Protein AF-A0A202DQM8-F1 (afdb_monomer_lite)

Sequence (165 aa):
MLREVIYIDPASGKEYTFLTNEMTLPPGLIAFIYKKRRDIEKVFDQFKNKLMERRAWAKSETGKCIQANFMALTHNLMLMVERKIEFEEGIVDEKIECKRNNRIAEDLKQIKEAGREENPLVTRAYKAVQRSLQFIRWLRDELMSKSSWRSAIEGLRPLMVGYLA

Structure (mmCIF, N/CA/C/O backbone):
data_AF-A0A202DQM8-F1
#
_entry.id   AF-A0A202DQM8-F1
#
loop_
_atom_site.group_PDB
_atom_site.id
_atom_site.type_symbol
_atom_site.label_atom_id
_atom_site.label_alt_id
_atom_site.label_comp_id
_atom_site.label_asym_id
_atom_site.label_entity_id
_atom_site.label_seq_id
_atom_site.pdbx_PDB_ins_code
_atom_site.Cartn_x
_atom_site.Cartn_y
_atom_site.Cartn_z
_atom_site.occupancy
_atom_site.B_is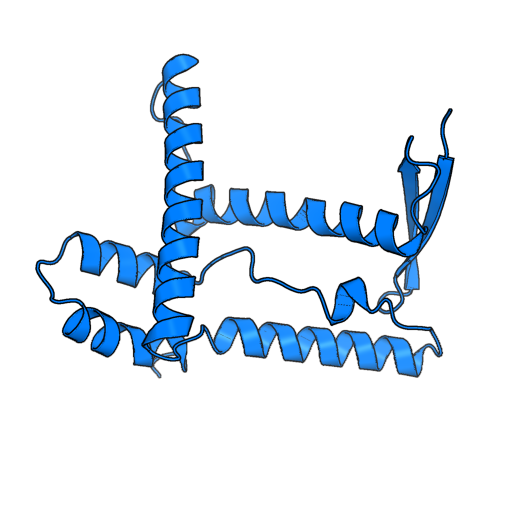o_or_equiv
_atom_site.auth_seq_id
_atom_site.auth_comp_id
_atom_site.auth_asym_id
_atom_site.auth_atom_id
_atom_site.pdbx_PDB_model_num
ATOM 1 N N . MET A 1 1 ? -6.698 31.027 10.834 1.00 78.12 1 MET A N 1
ATOM 2 C CA . MET A 1 1 ? -7.438 30.349 11.919 1.00 78.12 1 MET A CA 1
ATOM 3 C C . MET A 1 1 ? -6.834 28.967 12.104 1.00 78.12 1 MET A C 1
ATOM 5 O O . MET A 1 1 ? -6.440 28.377 11.105 1.00 78.12 1 MET A O 1
ATOM 9 N N . LEU A 1 2 ? -6.696 28.500 13.344 1.00 93.25 2 LEU A N 1
ATOM 10 C CA . LEU A 1 2 ? -6.122 27.196 13.680 1.00 93.25 2 LEU A CA 1
ATOM 11 C C . LEU A 1 2 ? -7.145 26.415 14.509 1.00 93.25 2 LEU A C 1
ATOM 13 O O . LEU A 1 2 ? -7.756 26.989 15.408 1.00 93.25 2 LEU A O 1
ATOM 17 N N . ARG A 1 3 ? -7.334 25.134 14.196 1.00 95.94 3 ARG A N 1
ATOM 18 C CA . ARG A 1 3 ? -8.226 24.213 14.899 1.00 95.94 3 ARG A CA 1
ATOM 19 C C . ARG A 1 3 ? -7.424 23.065 15.479 1.00 95.94 3 ARG A C 1
ATOM 21 O O . ARG A 1 3 ? -6.616 22.449 14.784 1.00 95.94 3 ARG A O 1
ATOM 28 N N . GLU A 1 4 ? -7.717 22.756 16.729 1.00 96.69 4 GLU A N 1
ATOM 29 C CA . GLU A 1 4 ? -7.227 21.565 17.402 1.00 96.69 4 GLU A CA 1
ATOM 30 C C . GLU A 1 4 ? -8.273 20.448 17.321 1.00 96.69 4 GLU A C 1
ATOM 32 O O . GLU A 1 4 ? -9.472 20.678 17.498 1.00 96.69 4 GLU A O 1
ATOM 37 N N . VAL A 1 5 ? -7.821 19.236 17.006 1.00 96.00 5 VAL A N 1
ATOM 38 C CA . VAL A 1 5 ? -8.637 18.025 16.946 1.00 96.00 5 VAL A CA 1
ATOM 39 C C . VAL A 1 5 ? -7.999 16.967 17.833 1.00 96.00 5 VAL A C 1
ATOM 41 O O . VAL A 1 5 ? -6.901 16.497 17.540 1.00 96.00 5 VAL A O 1
ATOM 44 N N . ILE A 1 6 ? -8.716 16.560 18.877 1.00 95.62 6 ILE A N 1
ATOM 45 C CA . ILE A 1 6 ? -8.331 15.449 19.748 1.00 95.62 6 ILE A CA 1
ATOM 46 C C . ILE A 1 6 ? -9.019 14.182 19.235 1.00 95.62 6 ILE A C 1
ATOM 48 O O . ILE A 1 6 ? -10.232 14.156 19.023 1.00 95.62 6 ILE A O 1
ATOM 52 N N . TYR A 1 7 ? -8.233 13.139 18.996 1.00 94.12 7 TYR A N 1
ATOM 53 C CA . TYR A 1 7 ? -8.687 11.845 18.503 1.00 94.12 7 TYR A CA 1
ATOM 54 C C . TYR A 1 7 ? -8.167 10.733 19.405 1.00 94.12 7 TYR A C 1
ATOM 56 O O . TYR A 1 7 ? -6.961 10.589 19.590 1.00 94.12 7 TYR A O 1
ATOM 64 N N . ILE A 1 8 ? -9.076 9.908 19.910 1.00 93.75 8 ILE A N 1
ATOM 65 C CA . ILE A 1 8 ? -8.740 8.695 20.651 1.00 93.75 8 ILE A CA 1
ATOM 66 C C . ILE A 1 8 ? -8.874 7.528 19.678 1.00 93.75 8 ILE A C 1
ATOM 68 O O . ILE A 1 8 ? -9.959 7.289 19.151 1.00 93.75 8 ILE A O 1
ATOM 72 N N . ASP A 1 9 ? -7.780 6.813 19.414 1.00 92.31 9 ASP A N 1
ATOM 73 C CA . ASP A 1 9 ? -7.828 5.635 18.552 1.00 92.31 9 ASP A CA 1
ATOM 74 C C . ASP A 1 9 ? -8.675 4.539 19.213 1.00 92.31 9 ASP A C 1
ATOM 76 O O . ASP A 1 9 ? -8.317 4.089 20.304 1.00 92.31 9 ASP A O 1
ATOM 80 N N . PRO A 1 10 ? -9.779 4.085 18.590 1.00 92.31 10 PRO A N 1
ATOM 81 C CA . PRO A 1 10 ? -10.696 3.158 19.242 1.00 92.31 10 PRO A CA 1
ATOM 82 C C . PRO A 1 10 ? -10.043 1.833 19.647 1.00 92.31 10 PRO A C 1
ATOM 84 O O . PRO A 1 10 ? -10.340 1.319 20.725 1.00 92.31 10 PRO A O 1
ATOM 87 N N . ALA A 1 11 ? -9.131 1.311 18.821 1.00 91.19 11 ALA A N 1
ATOM 88 C CA . ALA A 1 11 ? -8.441 0.051 19.083 1.00 91.19 11 ALA A CA 1
ATOM 89 C C . ALA A 1 11 ? -7.422 0.204 20.217 1.00 91.19 11 ALA A C 1
ATOM 91 O O . ALA A 1 11 ? -7.559 -0.419 21.267 1.00 91.19 11 ALA A O 1
ATOM 92 N N . SER A 1 12 ? -6.439 1.098 20.065 1.00 90.88 12 SER A N 1
ATOM 93 C CA . SER A 1 12 ? -5.357 1.194 21.051 1.00 90.88 12 SER A CA 1
ATOM 94 C C . SER A 1 12 ? -5.695 2.044 22.282 1.00 90.88 12 SER A C 1
ATOM 96 O O . SER A 1 12 ? -4.934 2.048 23.245 1.00 90.88 12 SER A O 1
ATOM 98 N N . GLY A 1 13 ? -6.767 2.840 22.242 1.00 92.56 13 GLY A N 1
ATOM 99 C CA . GLY A 1 13 ? -7.113 3.827 23.273 1.00 92.56 13 GLY A CA 1
ATOM 100 C C . GLY A 1 13 ? -6.146 5.003 23.372 1.00 92.56 13 GLY A C 1
ATOM 101 O O . GLY A 1 13 ? -6.193 5.752 24.343 1.00 92.56 13 GLY A O 1
ATOM 102 N N . LYS A 1 14 ? -5.241 5.154 22.401 1.00 94.00 14 LYS A N 1
ATOM 103 C CA . LYS A 1 14 ? -4.216 6.195 22.435 1.00 94.00 14 LYS A CA 1
ATOM 104 C C . LYS A 1 14 ? -4.801 7.509 21.943 1.00 94.00 14 LYS A C 1
ATOM 106 O O . LYS A 1 14 ? -5.430 7.551 20.888 1.00 94.00 14 LYS A O 1
ATOM 111 N N . GLU A 1 15 ? -4.532 8.568 22.687 1.00 95.31 15 GLU A N 1
ATOM 112 C CA . GLU A 1 15 ? -4.899 9.924 22.309 1.00 95.31 15 GLU A CA 1
ATOM 113 C C . GLU A 1 15 ? -3.873 10.533 21.344 1.00 95.31 15 GLU A C 1
ATOM 115 O O . GLU A 1 15 ? -2.658 10.336 21.469 1.00 95.31 15 GLU A O 1
ATOM 120 N N . TYR A 1 16 ? -4.384 11.266 20.363 1.00 94.62 16 TYR A N 1
ATOM 121 C CA . TYR A 1 16 ? -3.630 12.014 19.373 1.00 94.62 16 TYR A CA 1
ATOM 122 C C . TYR A 1 16 ? -4.230 13.409 19.226 1.00 94.62 16 TYR A C 1
ATOM 124 O O . TYR A 1 16 ? -5.441 13.550 19.059 1.00 94.62 16 TYR A O 1
ATOM 132 N N . THR A 1 17 ? -3.368 14.420 19.188 1.00 96.38 17 THR A N 1
ATOM 133 C CA . THR A 1 17 ? -3.758 15.810 18.934 1.00 96.38 17 THR A CA 1
ATOM 134 C C . THR A 1 17 ? -3.288 16.226 17.546 1.00 96.38 17 THR A C 1
ATOM 136 O O . THR A 1 17 ? -2.105 16.108 17.216 1.00 96.38 17 THR A O 1
ATOM 139 N N . PHE A 1 18 ? -4.211 16.716 16.721 1.00 95.19 18 PHE A N 1
ATOM 140 C CA . PHE A 1 18 ? -3.940 17.217 15.377 1.00 95.19 18 PHE A CA 1
ATOM 141 C C . PHE A 1 18 ? -4.246 18.710 15.294 1.00 95.19 18 PHE A C 1
ATOM 143 O O . PHE A 1 18 ? -5.307 19.160 15.721 1.00 95.19 18 PHE A O 1
ATOM 150 N N . LEU A 1 19 ? -3.334 19.467 14.689 1.00 95.88 19 LEU A N 1
ATOM 151 C CA . LEU A 1 19 ? -3.523 20.882 14.385 1.00 95.88 19 LEU A CA 1
ATOM 152 C C . LEU A 1 19 ? -3.818 21.036 12.896 1.00 95.88 19 LEU A C 1
ATOM 154 O O . LEU A 1 19 ? -3.047 20.562 12.063 1.00 95.88 19 LEU A O 1
ATOM 158 N N . THR A 1 20 ? -4.921 21.694 12.553 1.00 96.00 20 THR A N 1
ATOM 159 C CA . THR A 1 20 ? -5.347 21.873 11.161 1.00 96.00 20 THR A CA 1
ATOM 160 C C . THR A 1 20 ? -5.920 23.266 10.913 1.00 96.00 20 THR A C 1
ATOM 162 O O . THR A 1 20 ? -6.432 23.917 11.821 1.00 96.00 20 THR A O 1
ATOM 165 N N . ASN A 1 21 ? -5.826 23.738 9.672 1.00 95.88 21 ASN A N 1
ATOM 166 C CA . ASN A 1 21 ? -6.549 24.914 9.186 1.00 95.88 21 ASN A CA 1
ATOM 167 C C . ASN A 1 21 ? -7.925 24.549 8.595 1.00 95.88 21 ASN A C 1
ATOM 169 O O . ASN A 1 21 ? -8.663 25.443 8.189 1.00 95.88 21 ASN A O 1
ATOM 173 N N . GLU A 1 22 ? -8.267 23.258 8.545 1.00 95.62 22 GLU A N 1
ATOM 174 C CA . GLU A 1 22 ? -9.541 22.766 8.033 1.00 95.62 22 GLU A CA 1
ATOM 175 C C . GLU A 1 22 ? -10.631 22.817 9.114 1.00 95.62 22 GLU A C 1
ATOM 177 O O . GLU A 1 22 ? -10.626 22.069 10.101 1.00 95.62 22 GLU A O 1
ATOM 182 N N . MET A 1 23 ? -11.595 23.710 8.914 1.00 94.69 23 MET A N 1
ATOM 183 C CA . MET A 1 23 ? -12.612 24.041 9.913 1.00 94.69 23 MET A CA 1
ATOM 184 C C . MET A 1 23 ? -13.920 23.265 9.732 1.00 94.69 23 MET A C 1
ATOM 186 O O . MET A 1 23 ? -14.716 23.207 10.664 1.00 94.69 23 MET A O 1
ATOM 190 N N . THR A 1 24 ? -14.148 22.669 8.562 1.00 95.44 24 THR A N 1
ATOM 191 C CA . THR A 1 24 ? -15.450 22.107 8.176 1.00 95.44 24 THR A CA 1
ATOM 192 C C . THR A 1 24 ? -15.510 20.590 8.300 1.00 95.44 24 THR A C 1
ATOM 194 O O . THR A 1 24 ? -16.558 20.036 8.629 1.00 95.44 24 THR A O 1
ATOM 197 N N . LEU A 1 25 ? -14.387 19.897 8.085 1.00 95.25 25 LEU A N 1
ATOM 198 C CA . LEU A 1 25 ? -14.390 18.436 8.094 1.00 95.25 25 LEU A CA 1
ATOM 199 C C . LEU A 1 25 ? -14.617 17.858 9.505 1.00 95.25 25 LEU A C 1
ATOM 201 O O . LEU A 1 25 ? -14.110 18.401 10.499 1.00 95.25 25 LEU A O 1
ATOM 205 N N . PRO A 1 26 ? -15.316 16.713 9.618 1.00 93.50 26 PRO A N 1
ATOM 206 C CA . PRO A 1 26 ? -15.476 16.018 10.889 1.00 93.50 26 PRO A CA 1
ATOM 207 C C . PRO A 1 26 ? -14.128 15.593 11.505 1.00 93.50 26 PRO A C 1
ATOM 209 O O . PRO A 1 26 ? -13.239 15.145 10.773 1.00 93.50 26 PRO A O 1
ATOM 212 N N . PRO A 1 27 ? -13.977 15.638 12.844 1.00 91.75 27 PRO A N 1
ATOM 213 C CA . PRO A 1 27 ? -12.759 15.216 13.549 1.00 91.75 27 PRO A CA 1
ATOM 214 C C . PRO A 1 27 ? -12.235 13.830 13.144 1.00 91.75 27 PRO A C 1
ATOM 216 O O . PRO A 1 27 ? -11.043 13.658 12.893 1.00 91.75 27 PRO A O 1
ATOM 219 N N . GLY A 1 28 ? -13.132 12.845 13.010 1.00 91.12 28 GLY A N 1
ATOM 220 C CA . GLY A 1 28 ? -12.770 11.478 12.624 1.00 91.12 28 GLY A CA 1
ATOM 221 C C . GLY A 1 28 ? -12.200 11.368 11.205 1.00 91.12 28 GLY A C 1
ATOM 222 O O . GLY A 1 28 ? -11.332 10.529 10.956 1.00 91.12 28 GLY A O 1
ATOM 223 N N . LEU A 1 29 ? -12.632 12.245 10.291 1.00 93.69 29 LEU A N 1
ATOM 224 C CA . LEU A 1 29 ? -12.093 12.322 8.934 1.00 93.69 29 LEU A CA 1
ATOM 225 C C . LEU A 1 29 ? -10.713 12.988 8.924 1.00 93.69 29 LEU A C 1
ATOM 227 O O . LEU A 1 29 ? -9.816 12.496 8.243 1.00 93.69 29 LEU A O 1
ATOM 231 N N . ILE A 1 30 ? -10.508 14.041 9.723 1.00 94.50 30 ILE A N 1
ATOM 232 C CA . ILE A 1 30 ? -9.180 14.646 9.913 1.00 94.50 30 ILE A CA 1
ATOM 233 C C . ILE A 1 30 ? -8.192 13.591 10.422 1.00 94.50 30 ILE A C 1
ATOM 235 O O . ILE A 1 30 ? -7.154 13.368 9.798 1.00 94.50 30 ILE A O 1
ATOM 239 N N . ALA A 1 31 ? -8.543 12.869 11.490 1.00 93.19 31 ALA A N 1
ATOM 240 C CA . ALA A 1 31 ? -7.706 11.800 12.032 1.00 93.19 31 ALA A CA 1
ATOM 241 C C . ALA A 1 31 ? -7.397 10.712 10.987 1.00 93.19 31 ALA A C 1
ATOM 243 O O . ALA A 1 31 ? -6.260 10.245 10.877 1.00 93.19 31 ALA A O 1
ATOM 244 N N . PHE A 1 32 ? -8.384 10.339 10.168 1.00 92.19 32 PHE A N 1
ATOM 245 C CA . PHE A 1 32 ? -8.197 9.378 9.084 1.00 92.19 32 PHE A CA 1
ATOM 246 C C . PHE A 1 32 ? -7.234 9.879 7.997 1.00 92.19 32 PHE A C 1
ATOM 248 O O . PHE A 1 32 ? -6.340 9.133 7.593 1.00 92.19 32 PHE A O 1
ATOM 255 N N . ILE A 1 33 ? -7.355 11.136 7.558 1.00 92.50 33 ILE A N 1
ATOM 256 C CA . ILE A 1 33 ? -6.431 11.753 6.591 1.00 92.50 33 ILE A CA 1
ATOM 257 C C . ILE A 1 33 ? -5.001 11.738 7.146 1.00 92.50 33 ILE A C 1
ATOM 259 O O . ILE A 1 33 ? -4.074 11.298 6.462 1.00 92.50 33 ILE A O 1
ATOM 263 N N . TYR A 1 34 ? -4.816 12.112 8.416 1.00 92.00 34 TYR A N 1
ATOM 264 C CA . TYR A 1 34 ? -3.510 12.014 9.075 1.00 92.00 34 TYR A CA 1
ATOM 265 C C . TYR A 1 34 ? -2.999 10.570 9.146 1.00 92.00 34 TYR A C 1
ATOM 267 O O . TYR A 1 34 ? -1.809 10.327 8.933 1.00 92.00 34 TYR A O 1
ATOM 275 N N . LYS A 1 35 ? -3.876 9.582 9.360 1.00 88.56 35 LYS A N 1
ATOM 276 C CA . LYS A 1 35 ? -3.508 8.157 9.325 1.00 88.56 35 LYS A CA 1
ATOM 277 C C . LYS A 1 35 ? -2.993 7.736 7.942 1.00 88.56 35 LYS A C 1
ATOM 279 O O . LYS A 1 35 ? -2.027 6.972 7.867 1.00 88.56 35 LYS A O 1
ATOM 284 N N . LYS A 1 36 ? -3.558 8.281 6.855 1.00 89.56 36 LYS A N 1
ATOM 285 C CA . LYS A 1 36 ? -3.098 8.044 5.471 1.00 89.56 36 LYS A CA 1
ATOM 286 C C . LYS A 1 36 ? -1.717 8.624 5.170 1.00 89.56 36 LYS A C 1
ATOM 288 O O . LYS A 1 36 ? -1.050 8.126 4.271 1.00 89.56 36 LYS A O 1
ATOM 293 N N . ARG A 1 37 ? -1.196 9.565 5.963 1.00 90.75 37 ARG A N 1
ATOM 294 C CA . ARG A 1 37 ? 0.207 10.013 5.847 1.00 90.75 37 ARG A CA 1
ATOM 295 C C . ARG A 1 37 ? 1.196 8.843 5.923 1.00 90.75 37 ARG A C 1
ATOM 297 O O . ARG A 1 37 ? 2.158 8.800 5.162 1.00 90.75 37 ARG A O 1
ATOM 304 N N . ARG A 1 38 ? 0.948 7.864 6.806 1.00 88.19 38 ARG A N 1
ATOM 305 C CA . ARG A 1 38 ? 1.811 6.675 6.957 1.00 88.19 38 ARG A CA 1
ATOM 306 C C . ARG A 1 38 ? 1.859 5.830 5.683 1.00 88.19 38 ARG A C 1
ATOM 308 O O . ARG A 1 38 ? 2.810 5.084 5.470 1.00 88.19 38 ARG A O 1
ATOM 315 N N . ASP A 1 39 ? 0.854 5.933 4.823 1.00 90.19 39 ASP A N 1
ATOM 316 C CA . ASP A 1 39 ? 0.849 5.221 3.554 1.00 90.19 39 ASP A CA 1
ATOM 317 C C . ASP A 1 39 ? 1.941 5.766 2.616 1.00 90.19 39 ASP A C 1
ATOM 319 O O . ASP A 1 39 ? 2.630 4.981 1.972 1.00 90.19 39 ASP A O 1
ATOM 323 N N . ILE A 1 40 ? 2.238 7.068 2.651 1.00 89.62 40 ILE A N 1
ATOM 324 C CA . ILE A 1 40 ? 3.361 7.653 1.897 1.00 89.62 40 ILE A CA 1
ATOM 325 C C . ILE A 1 40 ? 4.701 7.032 2.329 1.00 89.62 40 ILE A C 1
ATOM 327 O O . ILE A 1 40 ? 5.512 6.651 1.486 1.00 89.62 40 ILE A O 1
ATOM 331 N N . GLU A 1 41 ? 4.923 6.842 3.633 1.00 91.94 41 GLU A N 1
ATOM 332 C CA . GLU A 1 41 ? 6.138 6.179 4.139 1.00 91.94 41 GLU A CA 1
ATOM 333 C C . GLU A 1 41 ? 6.268 4.747 3.622 1.00 91.94 41 GLU A C 1
ATOM 335 O O . GLU A 1 41 ? 7.358 4.310 3.259 1.00 91.94 41 GLU A O 1
ATOM 340 N N . LYS A 1 42 ? 5.149 4.021 3.540 1.00 91.81 42 LYS A N 1
ATOM 341 C CA . LYS A 1 42 ? 5.138 2.673 2.971 1.00 91.81 42 LYS A CA 1
ATOM 342 C C . LYS A 1 42 ? 5.486 2.685 1.482 1.00 91.81 42 LYS A C 1
ATOM 344 O O . LYS A 1 42 ? 6.157 1.763 1.027 1.00 91.81 42 LYS A O 1
ATOM 349 N N . VAL A 1 43 ? 5.063 3.691 0.717 1.00 92.06 43 VAL A N 1
ATOM 350 C CA . VAL A 1 43 ? 5.475 3.826 -0.692 1.00 92.06 43 VAL A CA 1
ATOM 351 C C . VAL A 1 43 ? 6.987 4.049 -0.786 1.00 92.06 43 VAL A C 1
ATOM 353 O O . VAL A 1 43 ? 7.658 3.358 -1.552 1.00 92.06 43 VAL A O 1
ATOM 356 N N . PHE A 1 44 ? 7.557 4.921 0.050 1.00 92.69 44 PHE A N 1
ATOM 357 C CA . PHE A 1 44 ? 9.011 5.115 0.086 1.00 92.69 44 PHE A CA 1
ATOM 358 C C . PHE A 1 44 ? 9.775 3.855 0.504 1.00 92.69 44 PHE A C 1
ATOM 360 O O . PHE A 1 44 ? 10.825 3.555 -0.067 1.00 92.69 44 PHE A O 1
ATOM 367 N N . ASP A 1 45 ? 9.249 3.091 1.460 1.00 94.25 45 ASP A N 1
ATOM 368 C CA . ASP A 1 45 ? 9.796 1.784 1.826 1.00 94.25 45 ASP A CA 1
ATOM 369 C C . ASP A 1 45 ? 9.746 0.798 0.646 1.00 94.25 45 ASP A C 1
ATOM 371 O O . ASP A 1 45 ? 10.731 0.116 0.366 1.00 94.25 45 ASP A O 1
ATOM 375 N N . GLN A 1 46 ? 8.652 0.779 -0.125 1.00 94.50 46 GLN A N 1
ATOM 376 C CA . GLN A 1 46 ? 8.550 -0.046 -1.330 1.00 94.50 46 GLN A CA 1
ATOM 377 C C . GLN A 1 46 ? 9.623 0.329 -2.361 1.00 94.50 46 GLN A C 1
ATOM 379 O O . GLN A 1 46 ? 10.259 -0.568 -2.914 1.00 94.50 46 GLN A O 1
ATOM 384 N N . PHE A 1 47 ? 9.876 1.620 -2.585 1.00 95.06 47 PHE A N 1
ATOM 385 C CA . PHE A 1 47 ? 10.934 2.066 -3.496 1.00 95.06 47 PHE A CA 1
ATOM 386 C C . PHE A 1 47 ? 12.315 1.602 -3.024 1.00 95.06 47 PHE A C 1
ATOM 388 O O . PHE A 1 47 ? 13.029 0.913 -3.752 1.00 95.06 47 PHE A O 1
ATOM 395 N N . LYS A 1 48 ? 12.663 1.886 -1.767 1.00 93.31 48 LYS A N 1
ATOM 396 C CA . LYS A 1 48 ? 13.997 1.586 -1.230 1.00 93.31 48 LYS A CA 1
ATOM 397 C C . LYS A 1 48 ? 14.266 0.092 -1.071 1.00 93.31 48 LYS A C 1
ATOM 399 O O . LYS A 1 48 ? 15.370 -0.371 -1.358 1.00 93.31 48 LYS A O 1
ATOM 404 N N . ASN A 1 49 ? 13.288 -0.662 -0.573 1.00 94.31 49 ASN A N 1
ATOM 405 C CA . ASN A 1 49 ? 13.509 -2.034 -0.119 1.00 94.31 49 ASN A CA 1
ATOM 406 C C . ASN A 1 49 ? 12.977 -3.095 -1.077 1.00 94.31 49 ASN A C 1
ATOM 408 O O . ASN A 1 49 ? 13.572 -4.165 -1.152 1.00 94.31 49 ASN A O 1
ATOM 412 N N . LYS A 1 50 ? 11.901 -2.822 -1.823 1.00 94.19 50 LYS A N 1
ATOM 413 C CA . LYS A 1 50 ? 11.328 -3.801 -2.762 1.00 94.19 50 LYS A CA 1
ATOM 414 C C . LYS A 1 50 ? 11.777 -3.557 -4.200 1.00 94.19 50 LYS A C 1
ATOM 416 O O . LYS A 1 50 ? 12.081 -4.516 -4.902 1.00 94.19 50 LYS A O 1
ATOM 421 N N . LEU A 1 51 ? 11.863 -2.293 -4.622 1.00 94.25 51 LEU A N 1
ATOM 422 C CA . LEU A 1 51 ? 12.427 -1.926 -5.926 1.00 94.25 51 LEU A CA 1
ATOM 423 C C . LEU A 1 51 ? 13.954 -1.776 -5.897 1.00 94.25 51 LEU A C 1
ATOM 425 O O . LEU A 1 51 ? 14.565 -1.788 -6.955 1.00 94.25 51 LEU A O 1
ATOM 429 N N . MET A 1 52 ? 14.565 -1.743 -4.706 1.00 94.00 52 MET A N 1
ATOM 430 C CA . MET A 1 52 ? 16.014 -1.596 -4.491 1.00 94.00 52 MET A CA 1
ATOM 431 C C . MET A 1 52 ? 16.583 -0.225 -4.901 1.00 94.00 52 MET A C 1
ATOM 433 O O . MET A 1 52 ? 17.798 -0.066 -5.026 1.00 94.00 52 MET A O 1
ATOM 437 N N . GLU A 1 53 ? 15.732 0.798 -5.002 1.00 94.44 53 GLU A N 1
ATOM 438 C CA . GLU A 1 53 ? 16.109 2.179 -5.322 1.00 94.44 53 GLU A CA 1
ATOM 439 C C . GLU A 1 53 ? 16.649 2.908 -4.083 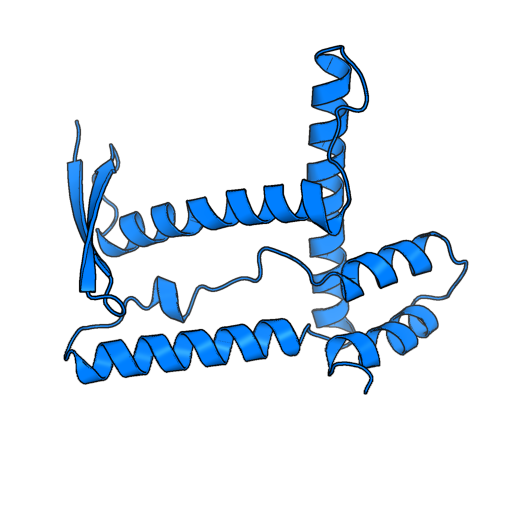1.00 94.44 53 GLU A C 1
ATOM 441 O O . GLU A 1 53 ? 15.991 3.743 -3.459 1.00 94.44 53 GLU A O 1
ATOM 446 N N . ARG A 1 54 ? 17.862 2.530 -3.660 1.00 93.12 54 ARG A N 1
ATOM 447 C CA . ARG A 1 54 ? 18.495 3.031 -2.422 1.00 93.12 54 ARG A CA 1
ATOM 448 C C . ARG A 1 54 ? 19.421 4.223 -2.629 1.00 93.12 54 ARG A C 1
ATOM 450 O O . ARG A 1 54 ? 19.811 4.862 -1.654 1.00 93.12 54 ARG A O 1
ATOM 457 N N . ARG A 1 55 ? 19.831 4.485 -3.869 1.00 93.06 55 ARG A N 1
ATOM 458 C CA . ARG A 1 55 ? 20.824 5.508 -4.214 1.00 93.06 55 ARG A CA 1
ATOM 459 C C . ARG A 1 55 ? 20.296 6.394 -5.328 1.00 93.06 55 ARG A C 1
ATOM 461 O O . ARG A 1 55 ? 19.512 5.945 -6.158 1.00 93.06 55 ARG A O 1
ATOM 468 N N . ALA A 1 56 ? 20.757 7.640 -5.335 1.00 92.88 56 ALA A N 1
ATOM 469 C CA . ALA A 1 56 ? 20.470 8.553 -6.427 1.00 92.88 56 ALA A CA 1
ATOM 470 C C . ALA A 1 56 ? 21.120 8.051 -7.727 1.00 92.88 56 ALA A C 1
ATOM 472 O O . ALA A 1 56 ? 22.275 7.619 -7.696 1.00 92.88 56 ALA A O 1
ATOM 473 N N . TRP A 1 57 ? 20.415 8.140 -8.856 1.00 94.00 57 TRP A N 1
ATOM 474 C CA . TRP A 1 57 ? 20.972 7.778 -10.170 1.00 94.00 57 TRP A CA 1
ATOM 475 C C . TRP A 1 57 ? 22.059 8.752 -10.643 1.00 94.00 57 TRP A C 1
ATOM 477 O O . TRP A 1 57 ? 22.966 8.367 -11.374 1.00 94.00 57 TRP A O 1
ATOM 487 N N . ALA A 1 58 ? 22.000 10.010 -10.197 1.00 95.38 58 ALA A N 1
ATOM 488 C CA . ALA A 1 58 ? 23.022 11.018 -10.453 1.00 95.38 58 ALA A CA 1
ATOM 489 C C . ALA A 1 58 ? 23.110 12.033 -9.301 1.00 95.38 58 ALA A C 1
ATOM 491 O O . ALA A 1 58 ? 22.217 12.133 -8.459 1.00 95.38 58 ALA A O 1
ATOM 492 N N . LYS A 1 59 ? 24.201 12.811 -9.269 1.00 95.50 59 LYS A N 1
ATOM 493 C CA . LYS A 1 59 ? 24.415 13.867 -8.260 1.00 95.50 59 LYS A CA 1
ATOM 494 C C . LYS A 1 59 ? 23.595 15.134 -8.532 1.00 95.50 59 LYS A C 1
ATOM 496 O O . LYS A 1 59 ? 23.265 15.842 -7.582 1.00 95.50 59 LYS A O 1
ATOM 501 N N . SER A 1 60 ? 23.301 15.423 -9.802 1.00 97.25 60 SER A N 1
ATOM 502 C CA . SER A 1 60 ? 22.588 16.632 -10.222 1.00 97.25 60 SER A CA 1
ATOM 503 C C . SER A 1 60 ? 21.134 16.624 -9.760 1.00 97.25 60 SER A C 1
ATOM 505 O O . SER A 1 60 ? 20.511 15.567 -9.646 1.00 97.25 60 SER A O 1
ATOM 507 N N . GLU A 1 61 ? 20.580 17.814 -9.531 1.00 96.00 61 GLU A N 1
ATOM 508 C CA . GLU A 1 61 ? 19.175 17.965 -9.145 1.00 96.00 61 GLU A CA 1
ATOM 509 C C . GLU A 1 61 ? 18.240 17.391 -10.213 1.00 96.00 61 GLU A C 1
ATOM 511 O O . GLU A 1 61 ? 17.365 16.583 -9.915 1.00 96.00 61 GLU A O 1
ATOM 516 N N . THR A 1 62 ? 18.518 17.683 -11.485 1.00 97.12 62 THR A N 1
ATOM 517 C CA . THR A 1 62 ? 17.779 17.125 -12.622 1.00 97.12 62 THR A CA 1
ATOM 518 C C . THR A 1 62 ? 17.760 15.597 -12.605 1.00 97.12 62 THR A C 1
ATOM 520 O O . THR A 1 62 ? 16.710 14.998 -12.817 1.00 97.12 62 THR A O 1
ATOM 523 N N . GLY A 1 63 ? 18.891 14.946 -12.309 1.00 96.50 63 GLY A N 1
ATOM 524 C CA . GLY A 1 63 ? 18.959 13.485 -12.251 1.00 96.50 63 GLY A CA 1
ATOM 525 C C . GLY A 1 63 ? 18.123 12.886 -11.117 1.00 96.50 63 GLY A C 1
ATOM 526 O O . GLY A 1 63 ? 17.471 11.860 -11.311 1.00 96.50 63 GLY A O 1
ATOM 527 N N . LYS A 1 64 ? 18.074 13.552 -9.958 1.00 95.12 64 LYS A N 1
ATOM 528 C CA . LYS A 1 64 ? 17.204 13.155 -8.840 1.00 95.12 64 LYS A CA 1
ATOM 529 C C . LYS A 1 64 ? 15.725 13.335 -9.184 1.00 95.12 64 LYS A C 1
ATOM 531 O O . LYS A 1 64 ? 14.931 12.439 -8.905 1.00 95.12 64 LYS A O 1
ATOM 536 N N . CYS A 1 65 ? 15.361 14.443 -9.832 1.00 96.81 65 CYS A N 1
ATOM 537 C CA . CYS A 1 65 ? 13.997 14.686 -10.307 1.00 96.81 65 CYS A CA 1
ATOM 538 C C . CYS A 1 65 ? 13.556 13.628 -11.324 1.00 96.81 65 CYS A C 1
ATOM 540 O O . CYS A 1 65 ? 12.450 13.100 -11.227 1.00 96.81 65 CYS A O 1
ATOM 542 N N . ILE A 1 66 ? 14.432 13.274 -12.269 1.00 97.00 66 ILE A N 1
ATOM 543 C CA . ILE A 1 66 ? 14.182 12.198 -13.233 1.00 97.00 66 ILE A CA 1
ATOM 544 C C . ILE A 1 66 ? 13.900 10.887 -12.493 1.00 97.00 66 ILE A C 1
ATOM 546 O O . ILE A 1 66 ? 12.847 10.290 -12.707 1.00 97.00 66 ILE A O 1
ATOM 550 N N . GLN A 1 67 ? 14.776 10.471 -11.574 1.00 96.56 67 GLN A N 1
ATOM 551 C CA . GLN A 1 67 ? 14.569 9.247 -10.796 1.00 96.56 67 GLN A CA 1
ATOM 552 C C . GLN A 1 67 ? 13.244 9.273 -10.018 1.00 96.56 67 GLN A C 1
ATOM 554 O O . GLN A 1 67 ? 12.500 8.294 -10.042 1.00 96.56 67 GLN A O 1
ATOM 559 N N . ALA A 1 68 ? 12.913 10.389 -9.362 1.00 94.62 68 ALA A N 1
ATOM 560 C CA . ALA A 1 68 ? 11.655 10.541 -8.631 1.00 94.62 68 ALA A CA 1
ATOM 561 C C . ALA A 1 68 ? 10.428 10.356 -9.539 1.00 94.62 68 ALA A C 1
ATOM 563 O O . ALA A 1 68 ? 9.510 9.612 -9.186 1.00 94.62 68 ALA A O 1
ATOM 564 N N . ASN A 1 69 ? 10.443 10.962 -10.728 1.00 96.81 69 ASN A N 1
ATOM 565 C CA . ASN A 1 69 ? 9.375 10.816 -11.715 1.00 96.81 69 ASN A CA 1
ATOM 566 C C . ASN A 1 69 ? 9.249 9.372 -12.217 1.00 96.81 69 ASN A C 1
ATOM 568 O O . ASN A 1 69 ? 8.140 8.842 -12.269 1.00 96.81 69 ASN A O 1
ATOM 572 N N . PHE A 1 70 ? 10.363 8.701 -12.524 1.00 96.81 70 PHE A N 1
ATOM 573 C CA . PHE A 1 70 ? 10.341 7.295 -12.939 1.00 96.81 70 PHE A CA 1
ATOM 574 C C . PHE A 1 70 ? 9.844 6.363 -11.827 1.00 96.81 70 PHE A C 1
ATOM 576 O O . PHE A 1 70 ? 9.080 5.438 -12.109 1.00 96.81 70 PHE A O 1
ATOM 583 N N . MET A 1 71 ? 10.201 6.610 -10.562 1.00 95.31 71 MET A N 1
ATOM 584 C CA . MET A 1 71 ? 9.670 5.842 -9.428 1.00 95.31 71 MET A CA 1
ATOM 585 C C . MET A 1 71 ? 8.155 6.029 -9.273 1.00 95.31 71 MET A C 1
ATOM 587 O O . MET A 1 71 ? 7.429 5.047 -9.101 1.00 95.31 71 MET A O 1
ATOM 591 N N . ALA A 1 72 ? 7.663 7.268 -9.380 1.00 95.00 72 ALA A N 1
ATOM 592 C CA . ALA A 1 72 ? 6.232 7.561 -9.332 1.00 95.00 72 ALA A CA 1
ATOM 593 C C . ALA A 1 72 ? 5.477 6.903 -10.500 1.00 95.00 72 ALA A C 1
ATOM 595 O O . ALA A 1 72 ? 4.442 6.268 -10.291 1.00 95.00 72 ALA A O 1
ATOM 596 N N . LEU A 1 73 ? 6.026 6.982 -11.715 1.00 97.00 73 LEU A N 1
ATOM 597 C CA . LEU A 1 73 ? 5.469 6.324 -12.894 1.00 97.00 73 LEU A CA 1
ATOM 598 C C . LEU A 1 73 ? 5.416 4.804 -12.710 1.00 97.00 73 LEU A C 1
ATOM 600 O O . LEU A 1 73 ? 4.365 4.201 -12.904 1.00 97.00 73 LEU A O 1
ATOM 604 N N . THR A 1 74 ? 6.512 4.192 -12.259 1.00 95.50 74 THR A N 1
ATOM 605 C CA . THR A 1 74 ? 6.591 2.746 -12.001 1.00 95.50 74 THR A CA 1
ATOM 606 C C . THR A 1 74 ? 5.551 2.311 -10.967 1.00 95.50 74 THR A C 1
ATOM 608 O O . THR A 1 74 ? 4.871 1.306 -11.161 1.00 95.50 74 THR A O 1
ATOM 611 N N . HIS A 1 75 ? 5.366 3.081 -9.889 1.00 94.19 75 HIS A N 1
ATOM 612 C CA . HIS A 1 75 ? 4.321 2.818 -8.897 1.00 94.19 75 HIS A CA 1
ATOM 613 C C . HIS A 1 75 ? 2.918 2.814 -9.511 1.00 94.19 75 HIS A C 1
ATOM 615 O O . HIS A 1 75 ? 2.139 1.890 -9.270 1.00 94.19 75 HIS A O 1
ATOM 621 N N . ASN A 1 76 ? 2.609 3.832 -10.314 1.00 94.62 76 ASN A N 1
ATOM 622 C CA . ASN A 1 76 ? 1.307 3.978 -10.956 1.00 94.62 76 ASN A CA 1
ATOM 623 C C . ASN A 1 76 ? 1.054 2.879 -11.996 1.00 94.62 76 ASN A C 1
ATOM 625 O O . ASN A 1 76 ? -0.048 2.341 -12.055 1.00 94.62 76 ASN A O 1
ATOM 629 N N . LEU A 1 77 ? 2.071 2.485 -12.764 1.00 96.38 77 LEU A N 1
ATOM 630 C CA . LEU A 1 77 ? 1.961 1.382 -13.718 1.00 96.38 77 LEU A CA 1
ATOM 631 C C . LEU A 1 77 ? 1.741 0.042 -13.008 1.00 96.38 77 LEU A C 1
ATOM 633 O O . LEU A 1 77 ? 0.842 -0.700 -13.391 1.00 96.38 77 LEU A O 1
ATOM 637 N N . MET A 1 78 ? 2.473 -0.240 -11.922 1.00 95.50 78 MET A N 1
ATOM 638 C CA . MET A 1 78 ? 2.227 -1.434 -11.098 1.00 95.50 78 MET A CA 1
ATOM 639 C C . MET A 1 78 ? 0.787 -1.475 -10.571 1.00 95.50 78 MET A C 1
ATOM 641 O O . MET A 1 78 ? 0.153 -2.523 -10.605 1.00 95.50 78 MET A O 1
ATOM 645 N N . LEU A 1 79 ? 0.262 -0.333 -10.116 1.00 93.81 79 LEU A N 1
ATOM 646 C CA . LEU A 1 79 ? -1.127 -0.182 -9.675 1.00 93.81 79 LEU A CA 1
ATOM 647 C C . LEU A 1 79 ? -2.143 -0.474 -10.786 1.00 93.81 79 LEU A C 1
ATOM 649 O O . LEU A 1 79 ? -3.187 -1.068 -10.527 1.00 93.81 79 LEU A O 1
ATOM 653 N N . MET A 1 80 ? -1.871 -0.011 -12.005 1.00 96.06 80 MET A N 1
ATOM 654 C CA . MET A 1 80 ? -2.743 -0.249 -13.155 1.00 96.06 80 MET A CA 1
ATOM 655 C C . MET A 1 80 ? -2.728 -1.719 -13.571 1.00 96.06 80 MET A C 1
ATOM 657 O O . MET A 1 80 ? -3.790 -2.277 -13.829 1.00 96.06 80 MET A O 1
ATOM 661 N N . VAL A 1 81 ? -1.553 -2.351 -13.587 1.00 95.44 81 VAL A N 1
ATOM 662 C CA . VAL A 1 81 ? -1.408 -3.780 -13.895 1.00 95.44 81 VAL A CA 1
ATOM 663 C C . VAL A 1 81 ? -2.120 -4.636 -12.849 1.00 95.44 81 VAL A C 1
ATOM 665 O O . VAL A 1 81 ? -2.919 -5.485 -13.220 1.00 95.44 81 VAL A O 1
ATOM 668 N N . GLU A 1 82 ? -1.909 -4.369 -11.557 1.00 94.19 82 GLU A N 1
ATOM 669 C CA . GLU A 1 82 ? -2.599 -5.060 -10.455 1.00 94.19 82 GLU A CA 1
ATOM 670 C C . GLU A 1 82 ? -4.127 -4.984 -10.613 1.00 94.19 82 GLU A C 1
ATOM 672 O O . GLU A 1 82 ? -4.806 -6.003 -10.557 1.00 94.19 82 GLU A O 1
ATOM 677 N N . ARG A 1 83 ? -4.665 -3.795 -10.912 1.00 93.88 83 ARG A N 1
ATOM 678 C CA . ARG A 1 83 ? -6.106 -3.599 -11.143 1.00 93.88 83 ARG A CA 1
ATOM 679 C C . ARG A 1 83 ? -6.629 -4.314 -12.384 1.00 93.88 83 ARG A C 1
ATOM 681 O O . ARG A 1 83 ? -7.748 -4.809 -12.367 1.00 93.88 83 ARG A O 1
ATOM 688 N N . LYS A 1 84 ? -5.851 -4.331 -13.468 1.00 96.06 84 LYS A N 1
ATOM 689 C CA . LYS A 1 84 ? -6.214 -5.056 -14.692 1.00 96.06 84 LYS A CA 1
ATOM 690 C C . LYS A 1 84 ? -6.295 -6.556 -14.416 1.00 96.06 84 LYS A C 1
ATOM 692 O O . LYS A 1 84 ? -7.255 -7.189 -14.825 1.00 96.06 84 LYS A O 1
ATOM 697 N N . ILE A 1 85 ? -5.323 -7.095 -13.683 1.00 95.38 85 ILE A N 1
ATOM 698 C CA . ILE A 1 85 ? -5.281 -8.505 -13.277 1.00 95.38 85 ILE A CA 1
ATOM 699 C C . ILE A 1 85 ? -6.477 -8.854 -12.385 1.00 95.38 85 ILE A C 1
ATOM 701 O O . ILE A 1 85 ? -7.138 -9.862 -12.615 1.00 95.38 85 ILE A O 1
ATOM 705 N N . GLU A 1 86 ? -6.789 -8.007 -11.405 1.00 94.50 86 GLU A N 1
ATOM 706 C CA . GLU A 1 86 ? -7.969 -8.179 -10.554 1.00 94.50 86 GLU A CA 1
ATOM 707 C C . GLU A 1 86 ? -9.259 -8.202 -11.387 1.00 94.50 86 GLU A C 1
ATOM 709 O O . GLU A 1 86 ? -10.086 -9.094 -11.218 1.00 94.50 86 GLU A O 1
ATOM 714 N N . PHE A 1 87 ? -9.411 -7.255 -12.317 1.00 95.88 87 PHE A N 1
ATOM 715 C CA . PHE A 1 87 ? -10.617 -7.119 -13.131 1.00 95.88 87 PHE A CA 1
ATOM 716 C C . PHE A 1 87 ? -10.794 -8.239 -14.167 1.00 95.88 87 PHE A C 1
ATOM 718 O O . PHE A 1 87 ? -11.902 -8.736 -14.340 1.00 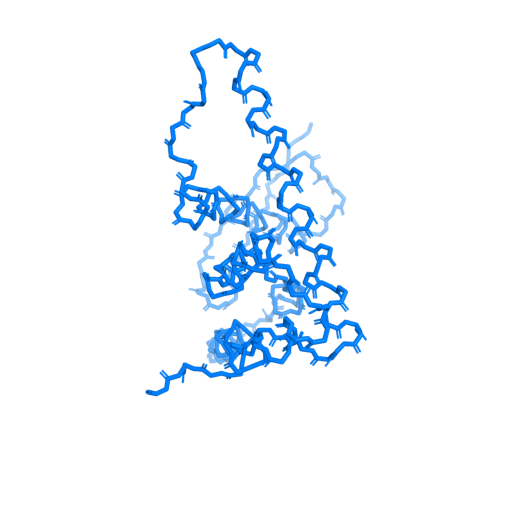95.88 87 PHE A O 1
ATOM 725 N N . GLU A 1 88 ? -9.729 -8.624 -14.872 1.00 95.81 88 GLU A N 1
ATOM 726 C CA . GLU A 1 88 ? -9.810 -9.564 -16.000 1.00 95.81 88 GLU A CA 1
ATOM 727 C C . GLU A 1 88 ? -9.641 -11.024 -15.571 1.00 95.81 88 GLU A C 1
ATOM 729 O O . GLU A 1 88 ? -10.280 -11.905 -16.138 1.00 95.81 88 GLU A O 1
ATOM 734 N N . GLU A 1 89 ? -8.807 -11.287 -14.563 1.00 94.88 89 GLU A N 1
ATOM 735 C CA . GLU A 1 89 ? -8.399 -12.647 -14.180 1.00 94.88 89 GLU A CA 1
ATOM 736 C C . GLU A 1 89 ? -8.939 -13.072 -12.806 1.00 94.88 89 GLU A C 1
ATOM 738 O O . GLU A 1 89 ? -8.779 -14.234 -12.404 1.00 94.88 89 GLU A O 1
ATOM 743 N N . GLY A 1 90 ? -9.536 -12.131 -12.061 1.00 93.50 90 GLY A N 1
ATOM 744 C CA . GLY A 1 90 ? -10.034 -12.343 -10.701 1.00 93.50 90 GLY A CA 1
ATOM 745 C C . GLY A 1 90 ? -8.929 -12.646 -9.687 1.00 93.50 90 GLY A C 1
ATOM 746 O O . GLY A 1 90 ? -9.197 -13.262 -8.658 1.00 93.50 90 GLY A O 1
ATOM 747 N N . ILE A 1 91 ? -7.676 -12.288 -9.985 1.00 92.69 91 ILE A N 1
ATOM 748 C CA . ILE A 1 91 ? -6.530 -12.581 -9.118 1.00 92.69 91 ILE A CA 1
ATOM 749 C C . ILE A 1 91 ? -6.264 -11.383 -8.209 1.00 92.69 91 ILE A C 1
ATOM 751 O O . ILE A 1 91 ? -6.016 -10.274 -8.676 1.00 92.69 91 ILE A O 1
ATOM 755 N N . VAL A 1 92 ? -6.235 -11.642 -6.904 1.00 91.19 92 VAL A N 1
ATOM 756 C CA . VAL A 1 92 ? -5.854 -10.682 -5.862 1.00 91.19 92 VAL A CA 1
ATOM 757 C C . VAL A 1 92 ? -4.757 -11.274 -4.984 1.00 91.19 92 VAL A C 1
ATOM 759 O O . VAL A 1 92 ? -4.617 -12.491 -4.892 1.00 91.19 92 VAL A O 1
ATOM 762 N N . ASP A 1 93 ? -3.977 -10.424 -4.316 1.00 90.62 93 ASP A N 1
ATOM 763 C CA . ASP A 1 93 ? -2.987 -10.879 -3.335 1.00 90.62 93 ASP A CA 1
ATOM 764 C C . ASP A 1 93 ? -3.690 -11.290 -2.028 1.00 90.62 93 ASP A C 1
ATOM 766 O O . ASP A 1 93 ? -3.882 -10.487 -1.105 1.00 90.62 93 ASP A O 1
ATOM 770 N N . GLU A 1 94 ? -4.089 -12.561 -1.955 1.00 89.56 94 GLU A N 1
ATOM 771 C CA . GLU A 1 94 ? -4.846 -13.121 -0.832 1.00 89.56 94 GLU A CA 1
ATOM 772 C C . GLU A 1 94 ? -4.078 -13.021 0.492 1.00 89.56 94 GLU A C 1
ATOM 774 O O . GLU A 1 94 ? -4.678 -12.894 1.560 1.00 89.56 94 GLU A O 1
ATOM 779 N N . LYS A 1 95 ? -2.740 -12.999 0.454 1.00 83.94 95 LYS A N 1
ATOM 780 C CA . LYS A 1 95 ? -1.899 -12.878 1.658 1.00 83.94 95 LYS A CA 1
ATOM 781 C C . LYS A 1 95 ? -2.025 -11.500 2.279 1.00 83.94 95 LYS A C 1
ATOM 783 O O . LYS A 1 95 ? -2.129 -11.374 3.503 1.00 83.94 95 LYS A O 1
ATOM 788 N N . ILE A 1 96 ? -1.978 -10.461 1.447 1.00 87.06 96 ILE A N 1
ATOM 789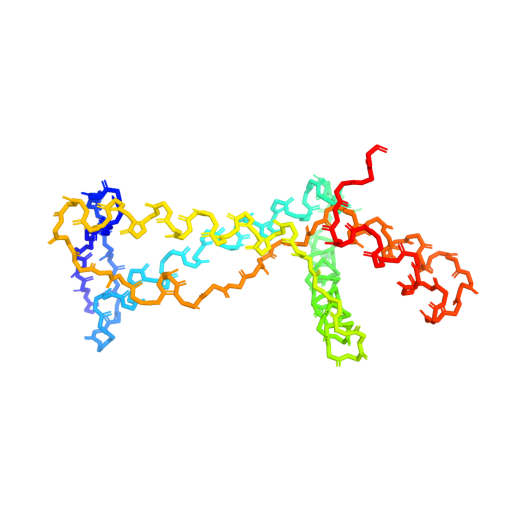 C CA . ILE A 1 96 ? -2.139 -9.081 1.907 1.00 87.06 96 ILE A CA 1
ATOM 790 C C . ILE A 1 96 ? -3.557 -8.881 2.449 1.00 87.06 96 ILE A C 1
ATOM 792 O O . ILE A 1 96 ? -3.712 -8.303 3.529 1.00 87.06 96 ILE A O 1
ATOM 796 N N . GLU A 1 97 ? -4.563 -9.410 1.754 1.00 87.50 97 GLU A N 1
ATOM 797 C CA . GLU A 1 97 ? -5.967 -9.339 2.168 1.00 87.50 97 GLU A CA 1
ATOM 798 C C . GLU A 1 97 ? -6.225 -10.101 3.478 1.00 87.50 97 GLU A C 1
ATOM 800 O O . GLU A 1 97 ? -6.822 -9.553 4.405 1.00 87.50 97 GLU A O 1
ATOM 805 N N . CYS A 1 98 ? -5.693 -11.315 3.630 1.00 88.75 98 CYS A N 1
ATOM 806 C CA . CYS A 1 98 ? -5.806 -12.104 4.857 1.00 88.75 98 CYS A CA 1
ATOM 807 C C . CYS A 1 98 ? -5.124 -11.405 6.042 1.00 88.75 98 CYS A C 1
ATOM 809 O O . CYS A 1 98 ? -5.739 -11.193 7.090 1.00 88.75 98 CYS A O 1
ATOM 811 N N . LYS A 1 99 ? -3.879 -10.935 5.868 1.00 86.81 99 LYS A N 1
ATOM 812 C CA . LYS A 1 99 ? -3.163 -10.181 6.910 1.00 86.81 99 LYS A CA 1
ATOM 813 C C . LYS A 1 99 ? -3.921 -8.919 7.324 1.00 86.81 99 LYS A C 1
ATOM 815 O O . LYS A 1 99 ? -3.909 -8.549 8.500 1.00 86.81 99 LYS A O 1
ATOM 820 N N . ARG A 1 100 ? -4.571 -8.247 6.371 1.00 86.38 100 ARG A N 1
ATOM 821 C CA . ARG A 1 100 ? -5.435 -7.096 6.641 1.00 86.38 100 ARG A CA 1
ATOM 822 C C . ARG A 1 100 ? -6.646 -7.506 7.470 1.00 86.38 100 ARG A C 1
ATOM 824 O O . ARG A 1 100 ? -6.881 -6.881 8.501 1.00 86.38 100 ARG A O 1
ATOM 831 N N . ASN A 1 101 ? -7.393 -8.508 7.019 1.00 89.69 101 ASN A N 1
ATOM 832 C CA . ASN A 1 101 ? -8.627 -8.942 7.667 1.00 89.69 101 ASN A CA 1
ATOM 833 C C . ASN A 1 101 ? -8.355 -9.398 9.105 1.00 89.69 101 ASN A C 1
ATOM 835 O O . ASN A 1 101 ? -9.078 -8.989 10.006 1.00 89.69 101 ASN A O 1
ATOM 839 N N . ASN A 1 102 ? -7.250 -10.111 9.343 1.00 91.56 102 ASN A N 1
ATOM 840 C CA . ASN A 1 102 ? -6.833 -10.512 10.688 1.00 91.56 102 ASN A CA 1
ATOM 841 C C . ASN A 1 102 ? -6.531 -9.307 11.587 1.00 91.56 102 ASN A C 1
ATOM 843 O O . ASN A 1 102 ? -6.965 -9.273 12.733 1.00 91.56 102 ASN A O 1
ATOM 847 N N . ARG A 1 103 ? -5.831 -8.287 11.069 1.00 90.00 103 ARG A N 1
ATOM 848 C CA . ARG A 1 103 ? -5.575 -7.058 11.836 1.00 90.00 103 ARG A CA 1
ATOM 849 C C . ARG A 1 103 ? -6.868 -6.307 12.151 1.00 90.00 103 ARG A C 1
ATOM 851 O O . ARG A 1 103 ? -7.034 -5.857 13.271 1.00 90.00 103 ARG A O 1
ATOM 858 N N . ILE A 1 104 ? -7.767 -6.162 11.175 1.00 91.00 104 ILE A N 1
ATOM 859 C CA . ILE A 1 104 ? -9.055 -5.483 11.388 1.00 91.00 104 ILE A CA 1
ATOM 860 C C . ILE A 1 104 ? -9.900 -6.252 12.407 1.00 91.00 104 ILE A C 1
ATOM 862 O O . ILE A 1 104 ? -10.500 -5.630 13.273 1.00 91.00 104 ILE A O 1
ATOM 866 N N . ALA A 1 105 ? -9.935 -7.583 12.332 1.00 92.94 105 ALA A N 1
ATOM 867 C CA . ALA A 1 105 ? -10.662 -8.413 13.287 1.00 92.94 105 ALA A CA 1
ATOM 868 C C . ALA A 1 105 ? -10.129 -8.238 14.717 1.00 92.94 105 ALA A C 1
ATOM 870 O O . ALA A 1 105 ? -10.920 -8.103 15.647 1.00 92.94 105 ALA A O 1
ATOM 871 N N . GLU A 1 106 ? -8.805 -8.180 14.880 1.00 93.44 106 GLU A N 1
ATOM 872 C CA . GLU A 1 106 ? -8.172 -7.912 16.173 1.00 93.44 106 GLU A CA 1
ATOM 873 C C . GLU A 1 106 ? -8.488 -6.497 16.681 1.00 93.44 106 GLU A C 1
ATOM 875 O O . GLU A 1 106 ? -8.923 -6.341 17.820 1.00 93.44 106 GLU A O 1
ATOM 880 N N . ASP A 1 107 ? -8.370 -5.474 15.826 1.00 92.31 107 ASP A N 1
ATOM 881 C CA . ASP A 1 107 ? -8.724 -4.093 16.177 1.00 92.31 107 ASP A CA 1
ATOM 882 C C . ASP A 1 107 ? -10.204 -4.004 16.614 1.00 92.31 107 ASP A C 1
ATOM 884 O O . ASP A 1 107 ? -10.519 -3.409 17.642 1.00 92.31 107 ASP A O 1
ATOM 888 N N . LEU A 1 108 ? -11.126 -4.633 15.873 1.00 93.88 108 LEU A N 1
ATOM 889 C CA . LEU A 1 108 ? -12.561 -4.662 16.190 1.00 93.88 108 LEU A CA 1
ATOM 890 C C . LEU A 1 108 ? -12.862 -5.387 17.503 1.00 93.88 108 LEU A C 1
ATOM 892 O O . LEU A 1 108 ? -13.739 -4.960 18.257 1.00 93.88 108 LEU A O 1
ATOM 896 N N . LYS A 1 109 ? -12.139 -6.472 17.787 1.00 94.69 109 LYS A N 1
ATOM 897 C CA . LYS A 1 109 ? -12.246 -7.190 19.055 1.00 94.69 109 LYS A CA 1
ATOM 898 C C . LYS A 1 109 ? -11.845 -6.282 20.221 1.00 94.69 109 LYS A C 1
ATOM 900 O O . LYS A 1 109 ? -12.627 -6.141 21.158 1.00 94.69 109 LYS A O 1
ATOM 905 N N . GLN A 1 110 ? -10.703 -5.604 20.117 1.00 93.75 110 GLN A N 1
ATOM 906 C CA . GLN A 1 110 ? -10.220 -4.666 21.138 1.00 93.75 110 GLN A CA 1
ATOM 907 C C . GLN A 1 110 ? -11.187 -3.495 21.353 1.00 93.75 110 GLN A C 1
ATOM 909 O O . GLN A 1 110 ? -11.476 -3.126 22.490 1.00 93.75 110 GLN A O 1
ATOM 914 N N . ILE A 1 111 ? -11.746 -2.944 20.269 1.00 94.19 111 ILE A N 1
ATOM 915 C CA . ILE A 1 111 ? -12.759 -1.878 20.322 1.00 94.19 111 ILE A CA 1
ATOM 916 C C . ILE A 1 111 ? -13.988 -2.336 21.113 1.00 94.19 111 ILE A C 1
ATOM 918 O O . ILE A 1 111 ? -14.460 -1.617 21.998 1.00 94.19 111 ILE A O 1
ATOM 922 N N . LYS A 1 112 ? -14.484 -3.542 20.812 1.00 94.44 112 LYS A N 1
ATOM 923 C CA . LYS A 1 112 ? -15.659 -4.122 21.469 1.00 94.44 112 LYS A CA 1
ATOM 924 C C . LYS A 1 112 ? -15.404 -4.395 22.951 1.00 94.44 112 LYS A C 1
ATOM 926 O O . LYS A 1 112 ? -16.250 -4.058 23.772 1.00 94.44 112 LYS A O 1
ATOM 931 N N . GLU A 1 113 ? -14.255 -4.974 23.292 1.00 94.31 113 GLU A N 1
ATOM 932 C CA . GLU A 1 113 ? -13.853 -5.241 24.682 1.00 94.31 113 GLU A CA 1
ATOM 933 C C . GLU A 1 113 ? -13.703 -3.948 25.498 1.00 94.31 113 GLU A C 1
ATOM 935 O O . GLU A 1 113 ? -14.065 -3.913 26.671 1.00 94.31 113 GLU A O 1
ATOM 940 N N . ALA A 1 114 ? -13.240 -2.866 24.869 1.00 93.19 114 ALA A N 1
ATOM 941 C CA . ALA A 1 114 ? -13.117 -1.552 25.494 1.00 93.19 114 ALA A CA 1
ATOM 942 C C . ALA A 1 114 ? -14.423 -0.730 25.507 1.00 93.19 114 ALA A C 1
ATOM 944 O O . ALA A 1 114 ? -14.422 0.385 26.032 1.00 93.19 114 ALA A O 1
ATOM 945 N N . GLY A 1 115 ? -15.515 -1.229 24.912 1.00 93.00 115 GLY A N 1
ATOM 946 C CA . GLY A 1 115 ? -16.797 -0.519 24.827 1.00 93.00 115 GLY A CA 1
ATOM 947 C C . GLY A 1 115 ? -16.745 0.789 24.027 1.00 93.00 115 GLY A C 1
ATOM 948 O O . GLY A 1 115 ? -17.511 1.707 24.315 1.00 93.00 115 GLY A O 1
ATOM 949 N N . ARG A 1 116 ? -15.827 0.909 23.058 1.00 91.81 116 ARG A N 1
ATOM 950 C CA . ARG A 1 116 ? -15.652 2.118 22.230 1.00 91.81 116 ARG A CA 1
ATOM 951 C C . ARG A 1 116 ? -16.359 1.981 20.883 1.00 91.81 116 ARG A C 1
ATOM 953 O O . ARG A 1 116 ? -16.648 0.878 20.428 1.00 91.81 116 ARG A O 1
ATOM 960 N N . GLU A 1 117 ? -16.603 3.108 20.223 1.00 90.25 117 GLU A N 1
ATOM 961 C CA . GLU A 1 117 ? -17.169 3.133 18.871 1.00 90.25 117 GLU A CA 1
ATOM 962 C C . GLU A 1 117 ? -16.070 3.011 17.805 1.00 90.25 117 GLU A C 1
ATOM 964 O O . GLU A 1 117 ? -14.998 3.610 17.922 1.00 90.25 117 GLU A O 1
ATOM 969 N N . GLU A 1 118 ? -16.323 2.225 16.754 1.00 90.06 118 GLU A N 1
ATOM 970 C CA . GLU A 1 118 ? -15.374 2.086 15.650 1.00 90.06 118 GLU A CA 1
ATOM 971 C C . GLU A 1 118 ? -15.264 3.369 14.815 1.00 90.06 118 GLU A C 1
ATOM 973 O O . GLU A 1 118 ? -16.234 4.093 14.610 1.00 90.06 118 GLU A O 1
ATOM 978 N N . ASN A 1 119 ? -14.085 3.615 14.236 1.00 89.31 119 ASN A N 1
ATOM 979 C CA . ASN A 1 119 ? -13.970 4.560 13.130 1.00 89.31 119 ASN A CA 1
ATOM 980 C C . ASN A 1 119 ? -14.139 3.793 11.802 1.00 89.31 119 ASN A C 1
ATOM 982 O O . ASN A 1 119 ? -13.187 3.126 11.373 1.00 89.31 119 ASN A O 1
ATOM 986 N N . PRO A 1 120 ? -15.291 3.905 11.109 1.00 89.44 120 PRO A N 1
ATOM 987 C CA . PRO A 1 120 ? -15.576 3.107 9.917 1.00 89.44 120 PRO A CA 1
ATOM 988 C C . PRO A 1 120 ? -14.626 3.415 8.754 1.00 89.44 120 PRO A C 1
ATOM 990 O O . PRO A 1 120 ? -14.401 2.564 7.897 1.00 89.44 120 PRO A O 1
ATOM 993 N N . LEU A 1 121 ? -14.013 4.604 8.713 1.00 89.88 121 LEU A N 1
ATOM 994 C CA . LEU A 1 121 ? -13.019 4.927 7.687 1.00 89.88 121 LEU A CA 1
ATOM 995 C C . LEU A 1 121 ? -11.750 4.092 7.876 1.00 89.88 121 LEU A C 1
ATOM 997 O O . LEU A 1 121 ? -11.150 3.628 6.909 1.00 89.88 121 LEU A O 1
ATOM 1001 N N . VAL A 1 122 ? -11.347 3.855 9.124 1.00 86.19 122 VAL A N 1
ATOM 1002 C CA . VAL A 1 122 ? -10.160 3.056 9.440 1.00 86.19 122 VAL A CA 1
ATOM 1003 C C . VAL A 1 122 ? -10.379 1.585 9.096 1.00 86.19 122 VAL A C 1
ATOM 1005 O O . VAL A 1 122 ? -9.469 0.959 8.548 1.00 86.19 122 VAL A O 1
ATOM 1008 N N . THR A 1 123 ? -11.561 1.049 9.404 1.00 85.25 123 THR A N 1
ATOM 1009 C CA . THR A 1 123 ? -11.873 -0.374 9.224 1.00 85.25 123 THR A CA 1
ATOM 1010 C C . THR A 1 123 ? -12.288 -0.699 7.789 1.00 85.25 123 THR A C 1
ATOM 1012 O O . THR A 1 123 ? -11.870 -1.725 7.259 1.00 85.25 123 THR A O 1
ATOM 1015 N N . ARG A 1 124 ? -13.036 0.184 7.114 1.00 85.50 124 ARG A N 1
ATOM 1016 C CA . ARG A 1 124 ? -13.631 -0.098 5.792 1.00 85.50 124 ARG A CA 1
ATOM 1017 C C . ARG A 1 124 ? -12.872 0.531 4.623 1.00 85.50 124 ARG A C 1
ATOM 1019 O O . ARG A 1 124 ? -12.782 -0.077 3.563 1.00 85.50 124 ARG A O 1
ATOM 1026 N N . ALA A 1 125 ? -12.278 1.716 4.789 1.00 82.81 125 ALA A N 1
ATOM 1027 C CA . ALA A 1 125 ? -11.592 2.429 3.701 1.00 82.81 125 ALA A CA 1
ATOM 1028 C C . ALA A 1 125 ? -10.088 2.086 3.628 1.00 82.81 125 ALA A C 1
ATOM 1030 O O . ALA A 1 125 ? -9.198 2.954 3.652 1.00 82.81 125 ALA A O 1
ATOM 1031 N N . TYR A 1 126 ? -9.786 0.787 3.543 1.00 73.38 126 TYR A N 1
ATOM 1032 C CA . TYR A 1 126 ? -8.428 0.283 3.359 1.00 73.38 126 TYR A CA 1
ATOM 1033 C C . TYR A 1 126 ? -8.082 0.102 1.878 1.00 73.38 126 TYR A C 1
ATOM 1035 O O . TYR A 1 126 ? -8.886 -0.359 1.078 1.00 73.38 126 TYR A O 1
ATOM 1043 N N . LYS A 1 127 ? -6.830 0.412 1.534 1.00 74.00 127 LYS A N 1
ATOM 1044 C CA . LYS A 1 127 ? -6.221 0.027 0.263 1.00 74.00 127 LYS A CA 1
ATOM 1045 C C . LYS A 1 127 ? -4.806 -0.467 0.530 1.00 74.00 127 LYS A C 1
ATOM 1047 O O . LYS A 1 127 ? -4.085 0.155 1.315 1.00 74.00 127 LYS A O 1
ATOM 1052 N N . ALA A 1 128 ? -4.399 -1.555 -0.120 1.00 78.56 128 ALA A N 1
ATOM 1053 C CA . ALA A 1 128 ? -3.019 -2.013 -0.072 1.00 78.56 128 ALA A CA 1
ATOM 1054 C C . ALA A 1 128 ? -2.105 -0.981 -0.753 1.00 78.56 128 ALA A C 1
ATOM 1056 O O . ALA A 1 128 ? -2.217 -0.671 -1.943 1.00 78.56 128 ALA A O 1
ATOM 1057 N N . VAL A 1 129 ? -1.210 -0.403 0.041 1.00 82.62 129 VAL A N 1
ATOM 1058 C CA . VAL A 1 129 ? -0.313 0.672 -0.406 1.00 82.62 129 VAL A CA 1
ATOM 1059 C C . VAL A 1 129 ? 0.965 0.115 -1.010 1.00 82.62 129 VAL A C 1
ATOM 1061 O O . VAL A 1 129 ? 1.505 0.689 -1.949 1.00 82.62 129 VAL A O 1
ATOM 1064 N N . GLN A 1 130 ? 1.439 -1.008 -0.475 1.00 88.25 130 GLN A N 1
ATOM 1065 C CA . GLN A 1 130 ? 2.585 -1.724 -1.010 1.00 88.25 130 GLN A CA 1
ATOM 1066 C C . GLN A 1 130 ? 2.114 -2.981 -1.717 1.00 88.25 130 GLN A C 1
ATOM 1068 O O . GLN A 1 130 ? 1.213 -3.656 -1.227 1.00 88.25 130 GLN A O 1
ATOM 1073 N N . ARG A 1 131 ? 2.821 -3.344 -2.784 1.00 91.56 131 ARG A N 1
ATOM 1074 C CA . ARG A 1 131 ? 2.671 -4.643 -3.436 1.00 91.56 131 ARG A CA 1
ATOM 1075 C C . ARG A 1 131 ? 3.589 -5.661 -2.774 1.00 91.56 131 ARG A C 1
ATOM 1077 O O . ARG A 1 131 ? 4.609 -5.287 -2.166 1.00 91.56 131 ARG A O 1
ATOM 1084 N N . SER A 1 132 ? 3.223 -6.935 -2.846 1.00 91.56 132 SER A N 1
ATOM 1085 C CA . SER A 1 132 ? 4.090 -8.012 -2.379 1.00 91.56 132 SER A CA 1
ATOM 1086 C C . SER A 1 132 ? 5.364 -8.074 -3.215 1.00 91.56 132 SER A C 1
ATOM 1088 O O . SER A 1 132 ? 5.421 -7.650 -4.370 1.00 91.56 132 SER A O 1
ATOM 1090 N N . LEU A 1 133 ? 6.431 -8.588 -2.606 1.00 91.94 133 LEU A N 1
ATOM 1091 C CA . LEU A 1 133 ? 7.688 -8.776 -3.321 1.00 91.94 133 LEU A CA 1
ATOM 1092 C C . LEU A 1 133 ? 7.547 -9.829 -4.428 1.00 91.94 133 LEU A C 1
ATOM 1094 O O . LEU A 1 133 ? 8.240 -9.738 -5.432 1.00 91.94 133 LEU A O 1
ATOM 1098 N N . GLN A 1 134 ? 6.640 -10.794 -4.256 1.00 91.75 134 GLN A N 1
ATOM 1099 C CA . GLN A 1 134 ? 6.332 -11.806 -5.264 1.00 91.75 134 GLN A CA 1
ATOM 1100 C C . GLN A 1 134 ? 5.719 -11.176 -6.510 1.00 91.75 134 GLN A C 1
ATOM 1102 O O . GLN A 1 134 ? 6.240 -11.411 -7.591 1.00 91.75 134 GLN A O 1
ATOM 1107 N N . PHE A 1 135 ? 4.717 -10.302 -6.354 1.00 94.38 135 PHE A N 1
ATOM 1108 C CA . PHE A 1 135 ? 4.156 -9.547 -7.476 1.00 94.38 135 PHE A CA 1
ATOM 1109 C C . PHE A 1 135 ? 5.228 -8.730 -8.211 1.00 94.38 135 PHE A C 1
ATOM 1111 O O . PHE A 1 135 ? 5.312 -8.761 -9.431 1.00 94.38 135 PHE A O 1
ATOM 1118 N N . ILE A 1 136 ? 6.089 -8.024 -7.469 1.00 94.81 136 ILE A N 1
ATOM 1119 C CA . ILE A 1 136 ? 7.144 -7.186 -8.063 1.00 94.81 136 ILE A CA 1
ATOM 1120 C C . IL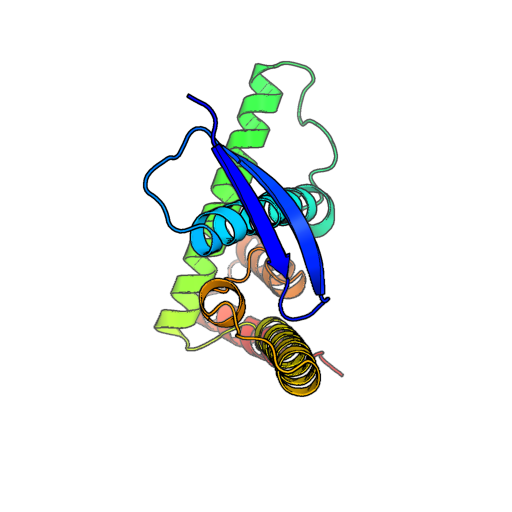E A 1 136 ? 8.183 -8.030 -8.814 1.00 94.81 136 ILE A C 1
ATOM 1122 O O . ILE A 1 136 ? 8.639 -7.622 -9.879 1.00 94.81 136 ILE A O 1
ATOM 1126 N N . ARG A 1 137 ? 8.583 -9.179 -8.253 1.00 94.06 137 ARG A N 1
ATOM 1127 C CA . ARG A 1 137 ? 9.535 -10.102 -8.888 1.00 94.06 137 ARG A CA 1
ATOM 1128 C C . ARG A 1 137 ? 8.939 -10.718 -10.143 1.00 94.06 137 ARG A C 1
ATOM 1130 O O . ARG A 1 137 ? 9.549 -10.586 -11.190 1.00 94.06 137 ARG A O 1
ATOM 1137 N N . TRP A 1 138 ? 7.725 -11.256 -10.041 1.00 95.12 138 TRP A N 1
ATOM 1138 C CA . TRP A 1 138 ? 6.974 -11.756 -11.187 1.00 95.12 138 TRP A CA 1
ATOM 1139 C C . TRP A 1 138 ? 6.894 -10.702 -12.292 1.00 95.12 138 TRP A C 1
ATOM 1141 O O . TRP A 1 138 ? 7.346 -10.949 -13.398 1.00 95.12 138 TRP A O 1
ATOM 1151 N N . LEU A 1 139 ? 6.438 -9.485 -11.980 1.00 95.12 139 LEU A N 1
ATOM 1152 C CA . LEU A 1 139 ? 6.310 -8.433 -12.985 1.00 95.12 139 LEU A CA 1
ATOM 1153 C C . LEU A 1 139 ? 7.652 -8.114 -13.654 1.00 95.12 139 LEU A C 1
ATOM 1155 O O . LEU A 1 139 ? 7.706 -7.907 -14.861 1.00 95.12 139 LEU A O 1
ATOM 1159 N N . ARG A 1 140 ? 8.742 -8.072 -12.883 1.00 93.75 140 ARG A N 1
ATOM 1160 C CA . ARG A 1 140 ? 10.085 -7.854 -13.428 1.00 93.75 140 ARG A CA 1
ATOM 1161 C C . ARG A 1 140 ? 10.508 -8.989 -14.357 1.00 93.75 140 ARG A C 1
ATOM 1163 O O . ARG A 1 140 ? 11.032 -8.704 -15.428 1.00 93.75 140 ARG A O 1
ATOM 1170 N N . ASP A 1 141 ? 10.302 -10.232 -13.943 1.00 93.88 141 ASP A N 1
ATOM 1171 C CA . ASP A 1 141 ? 10.687 -11.409 -14.716 1.00 93.88 141 ASP A CA 1
ATOM 1172 C C . ASP A 1 141 ? 9.889 -11.462 -16.027 1.00 93.88 141 ASP A C 1
ATOM 1174 O O . ASP A 1 141 ? 10.474 -11.605 -17.100 1.00 93.88 141 ASP A O 1
ATOM 1178 N N . GLU A 1 14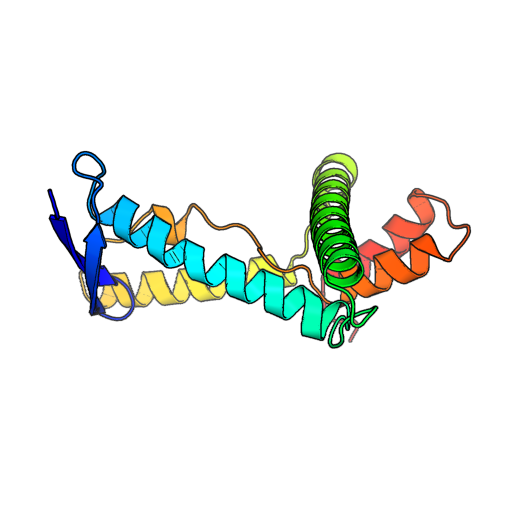2 ? 8.580 -11.213 -15.965 1.00 94.06 142 GLU A N 1
ATOM 1179 C CA . GLU A 1 142 ? 7.704 -11.198 -17.137 1.00 94.06 142 GLU A CA 1
ATOM 1180 C C . GLU A 1 142 ? 8.035 -10.060 -18.108 1.00 94.06 142 GLU A C 1
ATOM 1182 O O . GLU A 1 142 ? 8.050 -10.293 -19.313 1.00 94.06 142 GLU A O 1
ATOM 1187 N N . LEU A 1 143 ? 8.385 -8.864 -17.611 1.00 91.69 143 LEU A N 1
ATOM 1188 C CA . LEU A 1 143 ? 8.824 -7.734 -18.446 1.00 91.69 143 LEU A CA 1
ATOM 1189 C C . LEU A 1 143 ? 10.122 -8.019 -19.215 1.00 91.69 143 LEU A C 1
ATOM 1191 O O . LEU A 1 143 ? 10.348 -7.432 -20.273 1.00 91.69 143 LEU A O 1
ATOM 1195 N N . MET A 1 144 ? 10.987 -8.879 -18.674 1.00 91.06 144 MET A N 1
ATOM 1196 C CA . MET A 1 144 ? 12.233 -9.293 -19.327 1.00 91.06 144 MET A CA 1
ATOM 1197 C C . MET A 1 144 ? 12.039 -10.526 -20.214 1.00 91.06 144 MET A C 1
ATOM 1199 O O . MET A 1 144 ? 12.831 -10.773 -21.127 1.00 91.06 144 MET A O 1
ATOM 1203 N N . SER A 1 145 ? 10.999 -11.310 -19.943 1.00 87.75 145 SER A N 1
ATOM 1204 C CA . SER A 1 145 ? 10.624 -12.468 -20.739 1.00 87.75 145 SER A CA 1
ATOM 1205 C C . SER A 1 145 ? 9.860 -12.056 -22.006 1.00 87.75 145 SER A C 1
ATOM 1207 O O . SER A 1 145 ? 9.324 -10.957 -22.117 1.00 87.75 145 SER A O 1
ATOM 1209 N N . LYS A 1 146 ? 9.778 -12.963 -22.984 1.00 83.06 146 LYS A N 1
ATOM 1210 C CA . LYS A 1 146 ? 8.887 -12.823 -24.152 1.00 83.06 146 LYS A CA 1
ATOM 1211 C C . LYS A 1 146 ? 7.598 -13.634 -23.963 1.00 83.06 146 LYS A C 1
ATOM 1213 O O . LYS A 1 146 ? 7.111 -14.240 -24.918 1.00 83.06 146 LYS A O 1
ATOM 1218 N N . SER A 1 147 ? 7.108 -13.738 -22.729 1.00 87.62 147 SER A N 1
ATOM 1219 C CA . SER A 1 147 ? 5.905 -14.504 -22.416 1.00 87.62 147 SER A CA 1
ATOM 1220 C C . SER A 1 147 ? 4.651 -13.830 -22.980 1.00 87.62 147 SER A C 1
ATOM 1222 O O . SER A 1 147 ? 4.596 -12.623 -23.227 1.00 87.62 147 SER A O 1
ATOM 1224 N N . SER A 1 148 ? 3.616 -14.635 -23.212 1.00 93.25 148 SER A N 1
ATOM 1225 C CA . SER A 1 148 ? 2.281 -14.104 -23.476 1.00 93.25 148 SER A CA 1
ATOM 1226 C C . SER A 1 148 ? 1.594 -13.750 -22.158 1.00 93.25 148 SER A C 1
ATOM 1228 O O . SER A 1 148 ? 1.872 -14.372 -21.133 1.00 93.25 148 SER A O 1
ATOM 1230 N N . TRP A 1 149 ? 0.631 -12.821 -22.198 1.00 92.44 149 TRP A N 1
ATOM 1231 C CA . TRP A 1 149 ? -0.191 -12.464 -21.032 1.00 92.44 149 TRP A CA 1
ATOM 1232 C C . TRP A 1 149 ? -0.740 -13.699 -20.312 1.00 92.44 149 TRP A C 1
ATOM 1234 O O . TRP A 1 149 ? -0.573 -13.842 -19.108 1.00 92.44 149 TRP A O 1
ATOM 1244 N N . ARG A 1 150 ? -1.313 -14.645 -21.064 1.00 93.75 150 ARG A N 1
ATOM 1245 C CA . ARG A 1 150 ? -1.865 -15.885 -20.508 1.00 93.75 150 ARG A CA 1
ATOM 1246 C C . ARG A 1 150 ? -0.823 -16.685 -19.721 1.00 93.75 150 ARG A C 1
ATOM 1248 O O . ARG A 1 150 ? -1.084 -17.064 -18.586 1.00 93.75 150 ARG A O 1
ATOM 1255 N N . SER A 1 151 ? 0.354 -16.902 -20.308 1.00 93.38 151 SER A N 1
ATOM 1256 C CA . SER A 1 151 ? 1.442 -17.637 -19.651 1.00 93.38 151 SER A CA 1
ATOM 1257 C C . SER A 1 151 ? 1.936 -16.915 -18.395 1.00 93.38 151 SER A C 1
ATOM 1259 O O . SER A 1 151 ? 2.200 -17.560 -17.383 1.00 93.38 151 SER A O 1
ATOM 1261 N N . ALA A 1 152 ? 2.032 -15.584 -18.447 1.00 94.31 152 ALA A N 1
ATOM 1262 C CA . ALA A 1 152 ? 2.435 -14.769 -17.308 1.00 94.31 152 ALA A CA 1
ATOM 1263 C C . ALA A 1 152 ? 1.433 -14.899 -16.146 1.00 94.31 152 ALA A C 1
ATOM 1265 O O . ALA A 1 152 ? 1.825 -15.090 -14.995 1.00 94.31 152 ALA A O 1
ATOM 1266 N N . ILE A 1 153 ? 0.131 -14.849 -16.442 1.00 94.88 153 ILE A N 1
ATOM 1267 C CA . ILE A 1 153 ? -0.944 -14.986 -15.449 1.00 94.88 153 ILE A CA 1
ATOM 1268 C C . ILE A 1 153 ? -0.990 -16.389 -14.831 1.00 94.88 153 ILE A C 1
ATOM 1270 O O . ILE A 1 153 ? -1.184 -16.513 -13.618 1.00 94.88 153 ILE A O 1
ATOM 1274 N N . GLU A 1 154 ? -0.770 -17.440 -15.625 1.00 92.69 154 GLU A N 1
ATOM 1275 C CA . GLU A 1 154 ? -0.661 -18.817 -15.124 1.00 92.69 154 GLU A CA 1
ATOM 1276 C C . GLU A 1 154 ? 0.470 -18.946 -14.085 1.00 92.69 154 GLU A C 1
ATOM 1278 O O . GLU A 1 154 ? 0.274 -19.570 -13.041 1.00 92.69 154 GLU A O 1
ATOM 1283 N N . GLY A 1 155 ? 1.608 -18.277 -14.311 1.00 91.75 155 GLY A N 1
ATOM 1284 C CA . GLY A 1 155 ? 2.710 -18.204 -13.346 1.00 91.75 155 GLY A CA 1
ATOM 1285 C C . GLY A 1 155 ? 2.419 -17.335 -12.114 1.00 91.75 155 GLY A C 1
ATOM 1286 O O . GLY A 1 155 ? 2.896 -17.635 -11.018 1.00 91.75 155 GLY A O 1
ATOM 1287 N N . LEU A 1 156 ? 1.611 -16.279 -12.257 1.00 93.44 156 LEU A N 1
ATOM 1288 C CA . LEU A 1 156 ? 1.271 -15.372 -11.157 1.00 93.44 156 LEU A CA 1
ATOM 1289 C C . LEU A 1 156 ? 0.337 -16.010 -10.128 1.00 93.44 156 LEU A C 1
ATOM 1291 O O . LEU A 1 156 ? 0.532 -15.836 -8.924 1.00 93.44 156 LEU A O 1
ATOM 1295 N N . ARG A 1 157 ? -0.700 -16.717 -10.589 1.00 90.50 157 ARG A N 1
ATOM 1296 C CA . ARG A 1 157 ? -1.783 -17.241 -9.742 1.00 90.50 157 ARG A CA 1
ATOM 1297 C C . ARG A 1 157 ? -1.287 -17.986 -8.489 1.00 90.50 157 ARG A C 1
ATOM 1299 O O . ARG A 1 157 ? -1.699 -17.596 -7.396 1.00 90.50 157 ARG A O 1
ATOM 1306 N N . PRO A 1 158 ? -0.374 -18.976 -8.569 1.00 91.06 158 PRO A N 1
ATOM 1307 C CA . PRO A 1 158 ? 0.109 -19.669 -7.372 1.00 91.06 158 PRO A CA 1
ATOM 1308 C C . PRO A 1 158 ? 0.869 -18.751 -6.402 1.00 91.06 158 PRO A C 1
ATOM 1310 O O . PRO A 1 158 ? 0.832 -18.971 -5.192 1.00 91.06 158 PRO A O 1
ATOM 1313 N N . LEU A 1 159 ? 1.518 -17.689 -6.894 1.00 90.94 159 LEU A N 1
ATOM 1314 C CA . LEU A 1 159 ? 2.229 -16.731 -6.043 1.00 90.94 159 LEU A CA 1
ATOM 1315 C C . LEU A 1 159 ? 1.270 -15.891 -5.190 1.00 90.94 159 LEU A C 1
ATOM 1317 O O . LEU A 1 159 ? 1.649 -15.469 -4.094 1.00 90.94 159 LEU A O 1
ATOM 1321 N N . MET A 1 160 ? 0.052 -15.646 -5.677 1.00 89.38 160 MET A N 1
ATOM 1322 C CA . MET A 1 160 ? -0.927 -14.763 -5.037 1.00 89.38 160 MET A CA 1
ATOM 1323 C C . MET A 1 160 ? -1.821 -15.478 -4.007 1.00 89.38 160 MET A C 1
ATOM 1325 O O . MET A 1 160 ? -2.249 -14.837 -3.051 1.00 89.38 160 MET A O 1
ATOM 1329 N N . VAL A 1 161 ? -2.021 -16.798 -4.139 1.00 80.62 161 VAL A N 1
ATOM 1330 C CA . VAL A 1 161 ? -2.900 -17.613 -3.266 1.00 80.62 161 VAL A CA 1
ATOM 1331 C C . VAL A 1 161 ? -2.216 -18.046 -1.955 1.00 80.62 161 VAL A C 1
ATOM 1333 O O . VAL A 1 161 ? -2.807 -17.986 -0.882 1.00 80.62 161 VAL A O 1
ATOM 1336 N N . GLY A 1 162 ? -0.940 -18.453 -1.982 1.00 67.06 162 GLY A N 1
ATOM 1337 C CA . GLY A 1 162 ? -0.270 -19.030 -0.801 1.00 67.06 162 GLY A CA 1
ATOM 1338 C C . GLY A 1 162 ? 1.255 -19.003 -0.894 1.00 67.06 162 GLY A C 1
ATOM 1339 O O . GLY A 1 162 ? 1.816 -18.739 -1.957 1.00 67.06 162 GLY A O 1
ATOM 1340 N N . TYR A 1 163 ? 1.975 -19.142 0.228 1.00 52.03 163 TYR A N 1
ATOM 1341 C CA . TYR A 1 163 ? 3.417 -19.413 0.128 1.00 52.03 163 TYR A CA 1
ATOM 1342 C C . TYR A 1 163 ? 3.555 -20.763 -0.581 1.00 52.03 163 TYR A C 1
ATOM 1344 O O . TYR A 1 163 ? 2.881 -21.709 -0.183 1.00 52.03 163 TYR A O 1
ATOM 1352 N N . LEU A 1 164 ? 4.371 -20.835 -1.639 1.00 47.97 164 LEU A N 1
ATOM 1353 C CA . LEU A 1 164 ? 4.822 -22.131 -2.143 1.00 47.97 164 LEU A CA 1
ATOM 1354 C C . LEU A 1 164 ? 5.472 -22.832 -0.945 1.00 47.97 164 LEU A C 1
ATOM 1356 O O . LEU A 1 164 ? 6.387 -22.257 -0.347 1.00 47.97 164 LEU A O 1
ATOM 1360 N N . ALA A 1 165 ? 4.882 -23.954 -0.534 1.00 41.22 165 ALA A N 1
ATOM 1361 C CA . ALA A 1 165 ? 5.383 -24.784 0.554 1.00 41.22 165 ALA A CA 1
ATOM 1362 C C . ALA A 1 165 ? 6.755 -25.362 0.194 1.00 41.22 165 ALA A C 1
ATOM 1364 O O . ALA A 1 165 ? 6.959 -25.670 -1.004 1.00 41.22 165 ALA A O 1
#

Secondary structure (DSSP, 8-state):
--EEEEEE-TTT--EEEEEES--SS-HHHHHHHHHHHHHHHHHHHIIIIIS---S-S-SSHHHHHHHHHHHHHHHHHHHHHHHHHHHHH----HHHHHHHHHHHHHHHHHHHHTTPPP-HHHHHS----S--HHHHHHHHHHHHS---HHHHHHHHHHHHHS---

pLDDT: mean 91.34, std 7.55, range [41.22, 97.25]

Foldseek 3Di:
DKDWAWDQALQPRDIDIDIDPDDPDDSLVVVLVVVCVVLVVVLVCCVCPLVVVVDQPDPDPVSNVVVVVVSVVVLVVLVVVQVVCCVPVVFAQVVVVVVLVVVLVNSVVSSVVVVHDHSCCVNPVDDDSHDDSLSVVLVVVVVVDPDDPVVSSVVVRVVRPDPPD

Radius of gyration: 19.83 Å; chains: 1; bounding box: 42×55×50 Å